Protein AF-0000000084361410 (afdb_homodimer)

Foldseek 3Di:
DDPVVVVVVVCVVPQDDPVCCVLVVVVCVVPVVVDDPVLNVLVVVVVVDGPVVLVCQLCVVDPDPPVNPDPSSVVSNVSNVVVVVD/DDPVVVVVVVCVVPQDDPVCCVLVVVCCVVPVVVDDPVLNVLVVVVVVDGPVVLVCQLCVVDPDPPVNPDPSSVVSNVSNVVVVVD

Radius of gyration: 16.96 Å; Cα contacts (8 Å, |Δi|>4): 177; chains: 2; bounding box: 29×49×39 Å

pLDDT: mean 94.81, std 5.41, range [73.06, 98.5]

Solvent-accessible surface area (backbone atoms only — not comparable to full-atom values): 9472 Å² total; per-residue (Å²): 132,55,73,67,57,50,52,50,43,50,48,29,54,57,42,41,35,65,64,45,20,54,51,42,23,53,46,35,74,74,40,53,87,74,47,50,73,69,51,49,53,49,50,58,60,56,62,45,39,18,44,49,59,52,47,29,41,42,69,65,73,40,86,64,55,73,93,57,69,44,72,68,47,54,50,50,24,53,54,46,55,52,56,68,74,97,134,55,72,67,58,52,52,51,44,48,47,28,55,58,42,42,36,65,63,45,20,54,50,43,24,53,46,35,73,74,40,54,89,77,46,51,73,68,53,50,53,50,49,59,60,57,61,46,38,17,44,50,60,51,46,28,39,42,68,65,75,41,86,63,55,74,93,57,68,45,71,66,46,53,51,49,25,54,52,45,56,50,56,69,73,96

Nearest PDB structures (foldseek):
  8dyd-assembly1_B  TM=7.871E-01  e=3.498E-03  Homo sapiens
  6c12-assembly1_D  TM=7.113E-01  e=5.726E-02  Escherichia coli K-12
  8dyd-assembly1_B  TM=7.872E-01  e=4.497E-03  Homo sapiens
  6c12-assembly1_D  TM=7.111E-01  e=4.363E-02  Escherichia coli K-12

Sequence (172 aa):
MDAKRKRLLFHCTHMGMKENDVIFGDFAQAHLMDLSDQQVEALEVLLKNNDLDLFKWVMGKAPVPPEWDTDLMKRLQTFALEAKDAMDAKRKRLLFHCTHMGMKENDVIFGDFAQAHLMDLSDQQVEALEVLLKNNDLDLFKWVMGKAPVPPEWDTDLMKRLQTFALEAKDA

Organism: NCBI:txid28181

Secondary structure (DSSP, 8-state):
--HHHHHHHHHHHS---HHHHHHHHHHHHHHGGGS-HHHHHHHHHHTTB-HHHHHHHHHTSSPPPGGG-SHHHHHHHHHHHHHHH-/--HHHHHHHHHHHS---HHHHHHHHHHHHHHGGGS-HHHHHHHHHHTTB-HHHHHHHHHTSSPPPGGG-SHHHHHHHHHHHHHHH-

InterPro domains:
  IPR005631 Flavinator of succinate dehydrogenase [PF03937] (6-79)
  IPR036714 Flavinator of succinate dehydrogenase superfamily [G3DSA:1.10.150.250] (1-86)
  IPR036714 Flavinator of succinate dehydrogenase superfamily [SSF109910] (1-78)

Structure (mmCIF, N/CA/C/O backbone):
data_AF-0000000084361410-model_v1
#
loop_
_entity.id
_entity.type
_entity.pdbx_description
1 polymer 'FAD assembly factor SdhE'
#
loop_
_atom_site.group_PDB
_atom_site.id
_atom_site.type_symbol
_atom_site.label_atom_id
_atom_site.label_alt_id
_atom_site.label_comp_id
_atom_site.label_asym_id
_a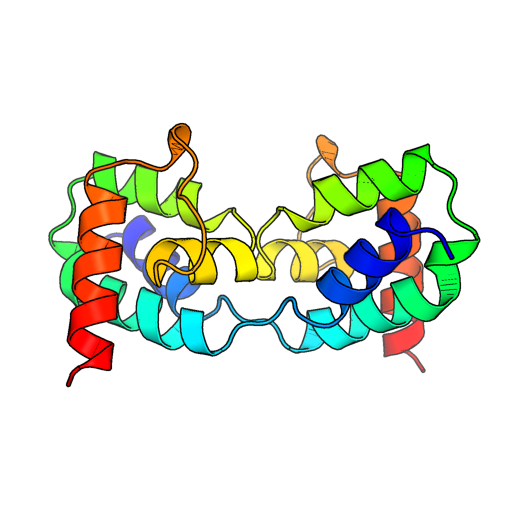tom_site.label_entity_id
_atom_site.lab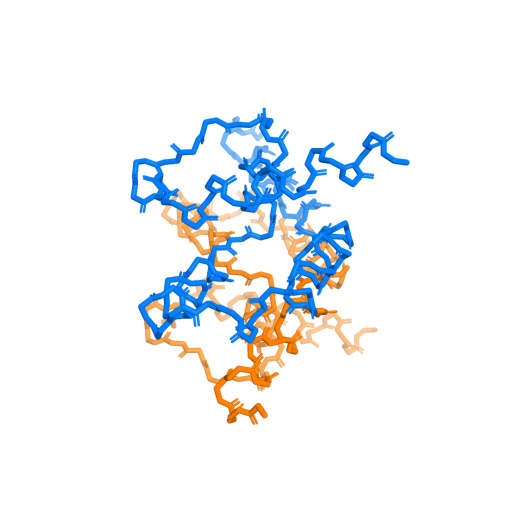el_seq_id
_atom_site.pdbx_PDB_ins_code
_atom_site.Cartn_x
_atom_site.Cartn_y
_atom_site.Cartn_z
_atom_site.occupancy
_atom_site.B_iso_or_equiv
_atom_site.auth_seq_id
_atom_site.auth_comp_id
_atom_site.auth_asym_id
_atom_site.auth_atom_id
_atom_site.pdbx_PDB_model_num
ATOM 1 N N . MET A 1 1 ? 5.164 -25.891 3.58 1 88.19 1 MET A N 1
ATOM 2 C CA . MET A 1 1 ? 5.469 -24.5 3.26 1 88.19 1 MET A CA 1
ATOM 3 C C . MET A 1 1 ? 6.383 -23.891 4.316 1 88.19 1 MET A C 1
ATOM 5 O O . MET A 1 1 ? 6.148 -24.047 5.516 1 88.19 1 MET A O 1
ATOM 9 N N . ASP A 1 2 ? 7.434 -23.25 3.955 1 94.38 2 ASP A N 1
ATOM 10 C CA . ASP A 1 2 ? 8.375 -22.656 4.902 1 94.38 2 ASP A CA 1
ATOM 11 C C . ASP A 1 2 ? 7.844 -21.359 5.477 1 94.38 2 ASP A C 1
ATOM 13 O O . ASP A 1 2 ? 6.809 -20.859 5.035 1 94.38 2 ASP A O 1
ATOM 17 N N . ALA A 1 3 ? 8.477 -20.844 6.512 1 96.19 3 ALA A N 1
ATOM 18 C CA . ALA A 1 3 ? 8.008 -19.688 7.27 1 96.19 3 ALA A CA 1
ATOM 19 C C . ALA A 1 3 ? 7.918 -18.453 6.379 1 96.19 3 ALA A C 1
ATOM 21 O O . ALA A 1 3 ? 7.012 -17.625 6.539 1 96.19 3 ALA A O 1
ATOM 22 N N . LYS A 1 4 ? 8.867 -18.359 5.516 1 96.19 4 LYS A N 1
ATOM 23 C CA . LYS A 1 4 ? 8.883 -17.203 4.617 1 96.19 4 LYS A CA 1
ATOM 24 C C . LYS A 1 4 ? 7.648 -17.188 3.723 1 96.19 4 LYS A C 1
ATOM 26 O O . LYS A 1 4 ? 6.996 -16.156 3.576 1 96.19 4 LYS A O 1
ATOM 31 N N . ARG A 1 5 ? 7.348 -18.281 3.119 1 97.75 5 ARG A N 1
ATOM 32 C CA . ARG A 1 5 ? 6.18 -18.406 2.252 1 97.75 5 ARG A CA 1
ATOM 33 C C . ARG A 1 5 ? 4.891 -18.219 3.047 1 97.75 5 ARG A C 1
ATOM 35 O O . ARG A 1 5 ? 3.924 -17.641 2.549 1 97.75 5 ARG A O 1
ATOM 42 N N . LYS A 1 6 ? 4.824 -18.641 4.207 1 97.12 6 LYS A N 1
ATOM 43 C CA . LYS A 1 6 ? 3.648 -18.438 5.051 1 97.12 6 LYS A CA 1
ATOM 44 C C . LYS A 1 6 ? 3.426 -16.953 5.332 1 97.12 6 LYS A C 1
ATOM 46 O O . LYS A 1 6 ? 2.291 -16.469 5.281 1 97.12 6 LYS A O 1
ATOM 51 N N . ARG A 1 7 ? 4.477 -16.25 5.633 1 96.06 7 ARG A N 1
ATOM 52 C CA . ARG A 1 7 ? 4.398 -14.82 5.887 1 96.06 7 ARG A CA 1
ATOM 53 C C . ARG A 1 7 ? 3.932 -14.062 4.645 1 96.06 7 ARG A C 1
ATOM 55 O O . ARG A 1 7 ? 3.145 -13.117 4.746 1 96.06 7 ARG A O 1
ATOM 62 N N . LEU A 1 8 ? 4.48 -14.523 3.531 1 97.44 8 LEU A N 1
ATOM 63 C CA . LEU A 1 8 ? 4.121 -13.883 2.271 1 97.44 8 LEU A CA 1
ATOM 64 C C . LEU A 1 8 ? 2.65 -14.117 1.941 1 97.44 8 LEU A C 1
ATOM 66 O O . LEU A 1 8 ? 1.962 -13.203 1.483 1 97.44 8 LEU A O 1
ATOM 70 N N . LEU A 1 9 ? 2.174 -15.336 2.188 1 97.5 9 LEU A N 1
ATOM 71 C CA . LEU A 1 9 ? 0.756 -15.625 1.992 1 97.5 9 LEU A CA 1
ATOM 72 C C . LEU A 1 9 ? -0.105 -14.742 2.891 1 97.5 9 LEU A C 1
ATOM 74 O O . LEU A 1 9 ? -1.117 -14.195 2.447 1 97.5 9 LEU A O 1
ATOM 78 N N . PHE A 1 10 ? 0.312 -14.562 4.074 1 96.19 10 PHE A N 1
ATOM 79 C CA . PHE A 1 10 ? -0.395 -13.695 5.004 1 96.19 10 PHE A CA 1
ATOM 80 C C . PHE A 1 10 ? -0.435 -12.258 4.488 1 96.19 10 PHE A C 1
ATOM 82 O O . PHE A 1 10 ? -1.487 -11.617 4.5 1 96.19 10 PHE A O 1
ATOM 89 N N . HIS A 1 11 ? 0.672 -11.82 4.059 1 95.44 11 HIS A N 1
ATOM 90 C CA . HIS A 1 11 ? 0.724 -10.469 3.516 1 95.44 11 HIS A CA 1
ATOM 91 C C . HIS A 1 11 ? -0.214 -10.312 2.322 1 95.44 11 HIS A C 1
ATOM 93 O O . HIS A 1 11 ? -0.991 -9.359 2.256 1 95.44 11 HIS A O 1
ATOM 99 N N . CYS A 1 12 ? -0.277 -11.211 1.427 1 96.19 12 CYS A N 1
ATOM 100 C CA . CYS A 1 12 ? -1.062 -11.148 0.2 1 96.19 12 CYS A CA 1
ATOM 101 C C . CYS A 1 12 ? -2.555 -11.164 0.507 1 96.19 12 CYS A C 1
ATOM 103 O O . CYS A 1 12 ? -3.361 -10.672 -0.286 1 96.19 12 CYS A O 1
ATOM 105 N N . THR A 1 13 ? -2.951 -11.719 1.699 1 94.25 13 THR A N 1
ATOM 106 C CA . THR A 1 13 ? -4.367 -11.828 2.033 1 94.25 13 THR A CA 1
ATOM 107 C C . THR A 1 13 ? -4.797 -10.703 2.965 1 94.25 13 THR A C 1
ATOM 109 O O . THR A 1 13 ? -5.973 -10.602 3.32 1 94.25 13 THR A O 1
ATOM 112 N N . HIS A 1 14 ? -3.875 -9.766 3.309 1 91.25 14 HIS A N 1
ATOM 113 C CA . HIS A 1 14 ? -4.16 -8.688 4.254 1 91.25 14 HIS A CA 1
ATOM 114 C C . HIS A 1 14 ? -3.57 -7.367 3.779 1 91.25 14 HIS A C 1
ATOM 116 O O . HIS A 1 14 ? -2.945 -6.645 4.559 1 91.25 14 HIS A O 1
ATOM 122 N N . MET A 1 15 ? -3.652 -6.957 2.529 1 87.5 15 MET A N 1
ATOM 123 C CA . MET A 1 15 ? -3.066 -5.762 1.925 1 87.5 15 MET A CA 1
ATOM 124 C C . MET A 1 15 ? -3.969 -4.551 2.125 1 87.5 15 MET A C 1
ATOM 126 O O . MET A 1 15 ? -3.49 -3.418 2.186 1 87.5 15 MET A O 1
ATOM 130 N N . GLY A 1 16 ? -5.219 -4.672 1.978 1 76.19 16 GLY 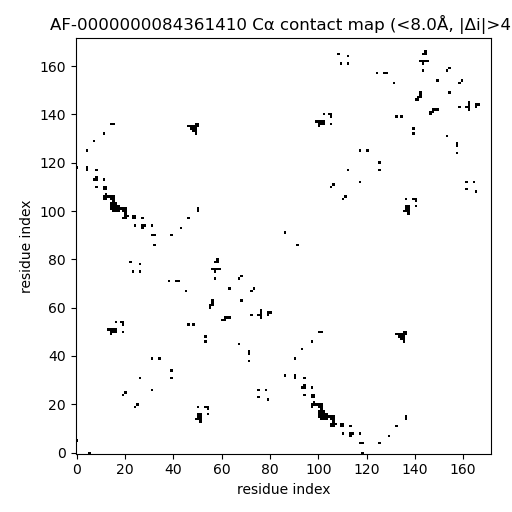A N 1
ATOM 131 C CA . GLY A 1 16 ? -6.148 -3.553 1.979 1 76.19 16 GLY A CA 1
ATOM 132 C C . GLY A 1 16 ? -6.465 -3.041 3.373 1 76.19 16 GLY A C 1
ATOM 133 O O . GLY A 1 16 ? -6.848 -3.816 4.254 1 76.19 16 GLY A O 1
ATOM 134 N N . MET A 1 17 ? -6.062 -1.754 3.598 1 76.75 17 MET A N 1
ATOM 135 C CA . MET A 1 17 ? -6.465 -1.191 4.883 1 76.75 17 MET A CA 1
ATOM 136 C C . MET A 1 17 ? -7.395 0 4.688 1 76.75 17 MET A C 1
ATOM 138 O O . MET A 1 17 ? -6.941 1.111 4.414 1 76.75 17 MET A O 1
ATOM 142 N N . LYS A 1 18 ? -8.766 -0.262 4.863 1 81.06 18 LYS A N 1
ATOM 143 C CA . LYS A 1 18 ? -9.766 0.796 4.758 1 81.06 18 LYS A CA 1
ATOM 144 C C . LYS A 1 18 ? -9.516 1.89 5.793 1 81.06 18 LYS A C 1
ATOM 146 O O . LYS A 1 18 ? -9.766 3.068 5.531 1 81.06 18 LYS A O 1
ATOM 151 N N . GLU A 1 19 ? -8.883 1.537 6.859 1 89.69 19 GLU A N 1
ATOM 152 C CA . GLU A 1 19 ? -8.602 2.484 7.934 1 89.69 19 GLU A CA 1
ATOM 153 C C . GLU A 1 19 ? -7.648 3.58 7.465 1 89.69 19 GLU A C 1
ATOM 155 O O . GLU A 1 19 ? -7.734 4.723 7.926 1 89.69 19 GLU A O 1
ATOM 160 N N . ASN A 1 20 ? -6.797 3.281 6.523 1 93.31 20 ASN A N 1
ATOM 161 C CA . ASN A 1 20 ? -5.84 4.262 6.016 1 93.31 20 ASN A CA 1
ATOM 162 C C . ASN A 1 20 ? -6.539 5.398 5.281 1 93.31 20 ASN A C 1
ATOM 164 O O . ASN A 1 20 ? -6.125 6.555 5.379 1 93.31 20 ASN A O 1
ATOM 168 N N . ASP A 1 21 ? -7.59 5.031 4.531 1 93.62 21 ASP A N 1
ATOM 169 C CA . ASP A 1 21 ? -8.352 6.074 3.844 1 93.62 21 ASP A CA 1
ATOM 170 C C . ASP A 1 21 ? -8.891 7.102 4.836 1 93.62 21 ASP A C 1
ATOM 172 O O . ASP A 1 21 ? -8.883 8.305 4.559 1 93.62 21 ASP A O 1
ATOM 176 N N . VAL A 1 22 ? -9.336 6.598 5.941 1 94.25 22 VAL A N 1
ATOM 177 C CA . VAL A 1 22 ? -9.891 7.492 6.957 1 94.25 22 VAL A CA 1
ATOM 178 C C . VAL A 1 22 ? -8.773 8.32 7.582 1 94.25 22 VAL A C 1
ATOM 180 O O . VAL A 1 22 ? -8.844 9.547 7.617 1 94.25 22 VAL A O 1
ATOM 183 N N . ILE A 1 23 ? -7.668 7.727 8.039 1 95.44 23 ILE A N 1
ATOM 184 C CA . ILE A 1 23 ? -6.586 8.383 8.766 1 95.44 23 ILE A CA 1
ATOM 185 C C . ILE A 1 23 ? -5.891 9.391 7.852 1 95.44 23 ILE A C 1
ATOM 187 O O . ILE A 1 23 ? -5.816 10.578 8.164 1 95.44 23 ILE A O 1
ATOM 191 N N . PHE A 1 24 ? -5.445 8.984 6.738 1 97.12 24 PHE A N 1
ATOM 192 C CA . PHE A 1 24 ? -4.68 9.852 5.848 1 97.12 24 PHE A CA 1
ATOM 193 C C . PHE A 1 24 ? -5.59 10.852 5.148 1 97.12 24 PHE A C 1
ATOM 195 O O . PHE A 1 24 ? -5.188 11.984 4.879 1 97.12 24 PHE A O 1
ATOM 202 N N . GLY A 1 25 ? -6.766 10.391 4.816 1 97 25 GLY A N 1
ATOM 203 C CA . GLY A 1 25 ? -7.73 11.312 4.238 1 97 25 GLY A CA 1
ATOM 204 C C . GLY A 1 25 ? -8.07 12.469 5.156 1 97 25 GLY A C 1
ATOM 205 O O . GLY A 1 25 ? -8.008 13.633 4.746 1 97 25 GLY A O 1
ATOM 206 N N . ASP A 1 26 ? -8.422 12.109 6.398 1 97.19 26 ASP A N 1
ATOM 207 C CA . ASP A 1 26 ? -8.742 13.156 7.367 1 97.19 26 ASP A CA 1
ATOM 208 C C . ASP A 1 26 ? -7.535 14.062 7.609 1 97.19 26 ASP A C 1
ATOM 210 O O . ASP A 1 26 ? -7.68 15.281 7.711 1 97.19 26 ASP A O 1
ATOM 214 N N . PHE A 1 27 ? -6.387 13.484 7.711 1 98.44 27 PHE A N 1
ATOM 215 C CA . PHE A 1 27 ? -5.172 14.273 7.883 1 98.44 27 PHE A CA 1
ATOM 216 C C . PHE A 1 27 ? -4.988 15.242 6.723 1 98.44 27 PHE A C 1
ATOM 218 O O . PHE A 1 27 ? -4.727 16.438 6.934 1 98.44 27 PHE A O 1
ATOM 225 N N . ALA A 1 28 ? -5.09 14.766 5.551 1 98.12 28 ALA A N 1
ATOM 226 C CA . ALA A 1 28 ? -4.895 15.602 4.367 1 98.12 28 ALA A CA 1
ATOM 227 C C . ALA A 1 28 ? -5.926 16.719 4.309 1 98.12 28 ALA A C 1
ATOM 229 O O . ALA A 1 28 ? -5.586 17.875 4.035 1 98.12 28 ALA A O 1
ATOM 230 N N . GLN A 1 29 ? -7.105 16.391 4.605 1 97.44 29 GLN A N 1
ATOM 231 C CA . GLN A 1 29 ? -8.164 17.391 4.582 1 97.44 29 GLN A CA 1
ATOM 232 C C . GLN A 1 29 ? -7.902 18.5 5.598 1 97.44 29 GLN A C 1
ATOM 234 O O . GLN A 1 29 ? -8.141 19.672 5.316 1 97.44 29 GLN A O 1
ATOM 239 N N . ALA A 1 30 ? -7.328 18.156 6.656 1 97.06 30 ALA A N 1
ATOM 240 C CA . ALA A 1 30 ? -7.133 19.094 7.758 1 97.06 30 ALA A CA 1
ATOM 241 C C . ALA A 1 30 ? -5.848 19.891 7.574 1 97.06 30 ALA A C 1
ATOM 243 O O . ALA A 1 30 ? -5.777 21.062 7.953 1 97.06 30 ALA A O 1
ATOM 244 N N . HIS A 1 31 ? -4.824 19.234 6.949 1 97.12 31 HIS A N 1
ATOM 245 C CA . HIS A 1 31 ? -3.502 19.812 7.172 1 97.12 31 HIS A CA 1
ATOM 246 C C . HIS A 1 31 ? -2.771 20.047 5.852 1 97.12 31 HIS A C 1
ATOM 248 O O . HIS A 1 31 ? -1.757 20.734 5.812 1 97.12 31 HIS A O 1
ATOM 254 N N . LEU A 1 32 ? -3.258 19.5 4.773 1 97.38 32 LEU A N 1
ATOM 255 C CA . LEU A 1 32 ? -2.504 19.531 3.525 1 97.38 32 LEU A CA 1
ATOM 256 C C . LEU A 1 32 ? -2.184 20.969 3.123 1 97.38 32 LEU A C 1
ATOM 258 O O . LEU A 1 32 ? -1.084 21.25 2.641 1 97.38 32 LEU A O 1
ATOM 262 N N . MET A 1 33 ? -3.021 21.906 3.371 1 96.12 33 MET A N 1
ATOM 263 C CA . MET A 1 33 ? -2.846 23.312 2.971 1 96.12 33 MET A CA 1
ATOM 264 C C . MET A 1 33 ? -1.799 24 3.84 1 96.12 33 MET A C 1
ATOM 266 O O . MET A 1 33 ? -1.185 24.969 3.42 1 96.12 33 MET A O 1
ATOM 270 N N . ASP A 1 34 ? -1.547 23.484 4.961 1 95.88 34 ASP A N 1
ATOM 271 C CA . ASP A 1 34 ? -0.617 24.094 5.902 1 95.88 34 ASP A CA 1
ATOM 272 C C . ASP A 1 34 ? 0.774 23.484 5.785 1 95.88 34 ASP A C 1
ATOM 274 O O . ASP A 1 34 ? 1.728 23.953 6.398 1 95.88 34 ASP A O 1
ATOM 278 N N . LEU A 1 35 ? 0.904 22.453 5.031 1 96.81 35 LEU A N 1
ATOM 279 C CA . LEU A 1 35 ? 2.205 21.812 4.871 1 96.81 35 LEU A CA 1
ATOM 280 C C . LEU A 1 35 ? 3.107 22.641 3.957 1 96.81 35 LEU A C 1
ATOM 282 O O . LEU A 1 35 ? 2.641 23.219 2.977 1 96.81 35 LEU A O 1
ATOM 286 N N . SER A 1 36 ? 4.375 22.656 4.293 1 96.81 36 SER A N 1
ATOM 287 C CA . SER A 1 36 ? 5.355 23.234 3.383 1 96.81 36 SER A CA 1
ATOM 288 C C . SER A 1 36 ? 5.508 22.391 2.119 1 96.81 36 SER A C 1
ATOM 290 O O . SER A 1 36 ? 5.066 21.25 2.076 1 96.81 36 SER A O 1
ATOM 292 N N . ASP A 1 37 ? 6.145 22.938 1.10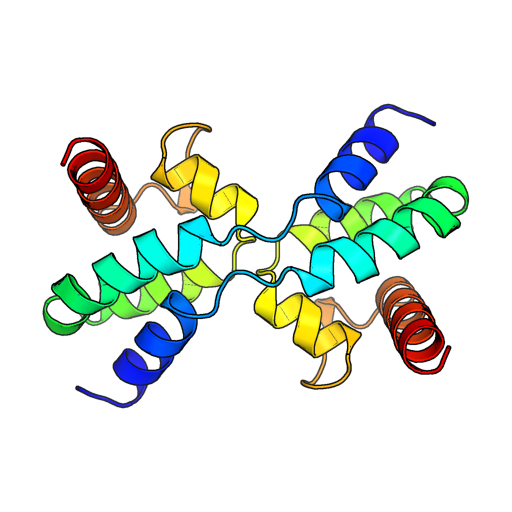4 1 96.62 37 ASP A N 1
ATOM 293 C CA . ASP A 1 37 ? 6.395 22.203 -0.129 1 96.62 37 ASP A CA 1
ATOM 294 C C . ASP A 1 37 ? 7.238 20.953 0.138 1 96.62 37 ASP A C 1
ATOM 296 O O . ASP A 1 37 ? 7.02 19.906 -0.475 1 96.62 37 ASP A O 1
ATOM 300 N N . GLN A 1 38 ? 8.156 21.141 1.07 1 96.88 38 GLN A N 1
ATOM 301 C CA . GLN A 1 38 ? 9.016 20.016 1.429 1 96.88 38 GLN A CA 1
ATOM 302 C C . GLN A 1 38 ? 8.211 18.891 2.074 1 96.88 38 GLN A C 1
ATOM 304 O O . GLN A 1 38 ? 8.445 17.703 1.784 1 96.88 38 GLN A O 1
ATOM 309 N N . GLN A 1 39 ? 7.238 19.25 2.887 1 97.12 39 GLN A N 1
ATOM 310 C CA . GLN A 1 39 ? 6.414 18.266 3.564 1 97.12 39 GLN A CA 1
ATOM 311 C C . GLN A 1 39 ? 5.438 17.609 2.592 1 97.12 39 GLN A C 1
ATOM 313 O O . GLN A 1 39 ? 5.125 16.422 2.723 1 97.12 39 GLN A O 1
ATOM 318 N N . VAL A 1 40 ? 4.996 18.375 1.645 1 97.94 40 VAL A N 1
ATOM 319 C CA . VAL A 1 40 ? 4.125 17.812 0.61 1 97.94 40 VAL A CA 1
ATOM 320 C C . VAL A 1 40 ? 4.891 16.781 -0.21 1 97.94 40 VAL A C 1
ATOM 322 O O . VAL A 1 40 ? 4.379 15.688 -0.476 1 97.94 40 VAL A O 1
ATOM 325 N N . GLU A 1 41 ? 6.105 17.062 -0.565 1 97.62 41 GLU A N 1
ATOM 326 C CA . GLU A 1 41 ? 6.938 16.125 -1.297 1 97.62 41 GLU A CA 1
ATOM 327 C C . GLU A 1 41 ? 7.223 14.875 -0.458 1 97.62 41 GLU A C 1
ATOM 329 O O . GLU A 1 41 ? 7.203 13.758 -0.972 1 97.62 41 GLU A O 1
ATOM 334 N N . ALA A 1 42 ? 7.457 15.062 0.847 1 97.81 42 ALA A N 1
ATOM 335 C CA . ALA A 1 42 ? 7.719 13.945 1.751 1 97.81 42 ALA A CA 1
ATOM 336 C C . ALA A 1 42 ? 6.504 13.031 1.86 1 97.81 42 ALA A C 1
ATOM 338 O O . ALA A 1 42 ? 6.645 11.805 1.903 1 97.81 42 ALA A O 1
ATOM 339 N N . LEU A 1 43 ? 5.32 13.625 1.9 1 98.38 43 LEU A N 1
ATOM 340 C CA . LEU A 1 43 ? 4.09 12.844 1.981 1 98.38 43 LEU A CA 1
ATOM 341 C C . LEU A 1 43 ? 3.879 12.031 0.707 1 98.38 43 LEU A C 1
ATOM 343 O O . LEU A 1 43 ? 3.488 10.867 0.766 1 98.38 43 LEU A O 1
ATOM 347 N N . GLU A 1 44 ? 4.156 12.648 -0.423 1 97.62 44 GLU A N 1
ATOM 348 C CA . GLU A 1 44 ? 4.039 11.953 -1.701 1 97.62 44 GLU A CA 1
ATOM 349 C C . GLU A 1 44 ? 4.922 10.703 -1.735 1 97.62 44 GLU A C 1
ATOM 351 O O . GLU A 1 44 ? 4.48 9.641 -2.166 1 97.62 44 GLU A O 1
ATOM 356 N N . VAL A 1 45 ? 6.145 10.805 -1.29 1 97.75 45 VAL A N 1
ATOM 357 C CA . VAL A 1 45 ? 7.094 9.695 -1.313 1 97.75 45 VAL A CA 1
ATOM 358 C C . VAL A 1 45 ? 6.699 8.656 -0.266 1 97.75 45 VAL A C 1
ATOM 360 O O . VAL A 1 45 ? 6.785 7.449 -0.514 1 97.75 45 VAL A O 1
ATOM 363 N N . LEU A 1 46 ? 6.227 9.07 0.858 1 98.25 46 LEU A N 1
ATOM 364 C CA . LEU A 1 46 ? 5.785 8.188 1.931 1 98.25 46 LEU A CA 1
ATOM 365 C C . LEU A 1 46 ? 4.652 7.281 1.46 1 98.25 46 LEU A C 1
ATOM 367 O O . LEU A 1 46 ? 4.637 6.086 1.771 1 98.25 46 LEU A O 1
ATOM 371 N N . LEU A 1 47 ? 3.732 7.84 0.667 1 97.06 47 LEU A N 1
ATOM 372 C CA . LEU A 1 47 ? 2.518 7.141 0.267 1 97.06 47 LEU A CA 1
ATOM 373 C C . LEU A 1 47 ? 2.82 6.082 -0.786 1 97.06 47 LEU A C 1
ATOM 375 O O . LEU A 1 47 ? 1.939 5.309 -1.166 1 97.06 47 LEU A O 1
ATOM 379 N N . LYS A 1 48 ? 4.113 5.938 -1.167 1 96.5 48 LYS A N 1
ATOM 380 C CA . LYS A 1 48 ? 4.516 4.887 -2.098 1 96.5 48 LYS A CA 1
ATOM 381 C C . LYS A 1 48 ? 4.754 3.566 -1.369 1 96.5 48 LYS A C 1
ATOM 383 O O . LYS A 1 48 ? 4.867 2.514 -2.002 1 96.5 48 LYS A O 1
ATOM 388 N N . ASN A 1 49 ? 4.789 3.623 -0.046 1 96.94 49 ASN A N 1
ATOM 389 C CA . ASN A 1 49 ? 4.898 2.402 0.746 1 96.94 49 ASN A CA 1
ATOM 390 C C . ASN A 1 49 ? 3.566 1.66 0.816 1 96.94 49 ASN A C 1
ATOM 392 O O . ASN A 1 49 ? 2.512 2.244 0.565 1 96.94 49 ASN A O 1
ATOM 396 N N . ASN A 1 50 ? 3.637 0.374 1.145 1 95.69 50 ASN A N 1
ATOM 397 C CA . ASN A 1 50 ? 2.402 -0.403 1.208 1 95.69 50 ASN A CA 1
ATOM 398 C C . ASN A 1 50 ? 1.514 0.052 2.361 1 95.69 50 ASN A C 1
ATOM 400 O O . ASN A 1 50 ? 2.012 0.487 3.4 1 95.69 50 ASN A O 1
ATOM 404 N N . ASP A 1 51 ? 0.286 -0.118 2.184 1 95.06 51 ASP A N 1
ATOM 405 C CA . ASP A 1 51 ? -0.737 0.394 3.09 1 95.06 51 ASP A CA 1
ATOM 406 C C . ASP A 1 51 ? -0.622 -0.253 4.469 1 95.06 51 ASP A C 1
ATOM 408 O O . ASP A 1 51 ? -0.822 0.409 5.488 1 95.06 51 ASP A O 1
ATOM 412 N N . LEU A 1 52 ? -0.331 -1.487 4.52 1 93.5 52 LEU A N 1
ATOM 413 C CA . LEU A 1 52 ? -0.211 -2.205 5.785 1 93.5 52 LEU A CA 1
ATOM 414 C C . LEU A 1 52 ? 0.914 -1.623 6.633 1 93.5 52 LEU A C 1
ATOM 416 O O . LEU A 1 52 ? 0.722 -1.345 7.82 1 93.5 52 LEU A O 1
ATOM 420 N N . ASP A 1 53 ? 2.08 -1.442 6.062 1 95.56 53 ASP A N 1
ATOM 421 C CA . ASP A 1 53 ? 3.195 -0.841 6.789 1 95.56 53 ASP A CA 1
ATOM 422 C C . ASP A 1 53 ? 2.854 0.575 7.246 1 95.56 53 ASP A C 1
ATOM 424 O O . ASP A 1 53 ? 3.111 0.94 8.398 1 95.56 53 ASP A O 1
ATOM 428 N N . LEU A 1 54 ? 2.314 1.351 6.391 1 96.88 54 LEU A N 1
ATOM 429 C CA . LEU A 1 54 ? 1.927 2.711 6.75 1 96.88 54 LEU A CA 1
ATOM 430 C C . LEU A 1 54 ? 1.012 2.711 7.969 1 96.88 54 LEU A C 1
ATOM 432 O O . LEU A 1 54 ? 1.211 3.496 8.898 1 96.88 54 LEU A O 1
ATOM 436 N N . PHE A 1 55 ? 0.055 1.839 7.961 1 96.25 55 PHE A N 1
ATOM 437 C CA . PHE A 1 55 ? -0.882 1.747 9.07 1 96.25 55 PHE A CA 1
ATOM 438 C C . PHE A 1 55 ? -0.152 1.415 10.367 1 96.25 55 PHE A C 1
ATOM 440 O O . PHE A 1 55 ? -0.344 2.084 11.383 1 96.25 55 PHE A O 1
ATOM 447 N N . LYS A 1 56 ? 0.682 0.41 10.312 1 96.12 56 LYS A N 1
ATOM 448 C CA . LYS A 1 56 ? 1.414 -0.018 11.508 1 96.12 56 LYS A CA 1
ATOM 449 C C . LYS A 1 56 ? 2.299 1.104 12.039 1 96.12 56 LYS A C 1
ATOM 451 O O . LYS A 1 56 ? 2.381 1.315 13.25 1 96.12 56 LYS A O 1
ATOM 456 N N . TRP A 1 57 ? 2.969 1.834 11.109 1 97.81 57 TRP A N 1
ATOM 457 C CA . TRP A 1 57 ? 3.859 2.914 11.523 1 97.81 57 TRP A CA 1
ATOM 458 C C . TRP A 1 57 ? 3.076 4.051 12.172 1 97.81 57 TRP A C 1
ATOM 460 O O . TRP A 1 57 ? 3.428 4.512 13.258 1 97.81 57 TRP A O 1
ATOM 470 N N . VAL A 1 58 ? 1.997 4.43 11.57 1 97.44 58 VAL A N 1
ATOM 471 C CA . VAL A 1 58 ? 1.222 5.578 12.023 1 97.44 58 VAL A CA 1
ATOM 472 C C . VAL A 1 58 ? 0.497 5.23 13.328 1 97.44 58 VAL A C 1
ATOM 474 O O . VAL A 1 58 ? 0.37 6.074 14.219 1 97.44 58 VAL A O 1
ATOM 477 N N . MET A 1 59 ? 0.117 4.004 13.469 1 95.94 59 MET A N 1
ATOM 478 C CA . MET A 1 59 ? -0.619 3.58 14.656 1 95.94 59 MET A CA 1
ATOM 479 C C . MET A 1 59 ? 0.336 3.137 15.758 1 95.94 59 MET A C 1
ATOM 481 O O . MET A 1 59 ? -0.099 2.762 16.844 1 95.94 59 MET A O 1
ATOM 485 N N . GLY A 1 60 ? 1.575 3.072 15.523 1 95.62 60 GLY A N 1
ATOM 486 C CA . GLY A 1 60 ? 2.559 2.67 16.516 1 95.62 60 GLY A CA 1
ATOM 487 C C . GLY A 1 60 ? 2.584 1.173 16.766 1 95.62 60 GLY A C 1
ATOM 488 O O . GLY A 1 60 ? 2.951 0.721 17.844 1 95.62 60 GLY A O 1
ATOM 489 N N . LYS A 1 61 ? 2.191 0.446 15.812 1 95.56 61 LYS A N 1
ATOM 490 C CA . LYS A 1 61 ? 2.129 -1.006 15.953 1 95.56 61 LYS A CA 1
ATOM 491 C C . LYS A 1 61 ? 3.41 -1.663 15.445 1 95.56 61 LYS A C 1
ATOM 493 O O . LYS A 1 61 ? 3.6 -2.871 15.602 1 95.56 61 LYS A O 1
ATOM 498 N N . ALA A 1 62 ? 4.328 -0.957 14.828 1 97.12 62 ALA A N 1
ATOM 499 C CA . ALA A 1 62 ? 5.668 -1.353 14.406 1 97.12 62 ALA A CA 1
ATOM 500 C C . ALA A 1 62 ? 6.625 -0.162 14.422 1 97.12 62 ALA A C 1
ATOM 502 O O . ALA A 1 62 ? 6.199 0.983 14.25 1 97.12 62 ALA A O 1
ATOM 503 N N . PRO A 1 63 ? 7.965 -0.471 14.633 1 98 63 PRO A N 1
ATOM 504 C CA . PRO A 1 63 ? 8.906 0.65 14.57 1 98 63 PRO A CA 1
ATOM 505 C C . PRO A 1 63 ? 8.938 1.316 13.195 1 98 63 PRO A C 1
ATOM 507 O O . PRO A 1 63 ? 8.828 0.635 12.172 1 98 63 PRO A O 1
ATOM 510 N N . VAL A 1 64 ? 9.062 2.6 13.219 1 98.31 64 VAL A N 1
ATOM 511 C CA . VAL A 1 64 ? 9.219 3.352 11.977 1 98.31 64 VAL A CA 1
ATOM 512 C C . VAL A 1 64 ? 10.648 3.229 11.469 1 98.31 64 VAL A C 1
ATOM 514 O O . VAL A 1 64 ? 11.602 3.496 12.211 1 98.31 64 VAL A O 1
ATOM 517 N N . PRO A 1 65 ? 10.82 2.85 10.234 1 98.25 65 PRO A N 1
ATOM 518 C CA . PRO A 1 65 ? 12.188 2.865 9.703 1 98.25 65 PRO A CA 1
ATOM 519 C C . PRO A 1 65 ? 12.828 4.246 9.781 1 98.25 65 PRO A C 1
ATOM 521 O O . PRO A 1 65 ? 12.148 5.262 9.641 1 98.25 65 PRO A O 1
ATOM 524 N N . PRO A 1 66 ? 14.102 4.289 9.914 1 98.12 66 PRO A N 1
ATOM 525 C CA . PRO A 1 66 ? 14.805 5.562 10.094 1 98.12 66 PRO A CA 1
ATOM 526 C C . PRO A 1 66 ? 14.516 6.555 8.969 1 98.12 66 PRO A C 1
ATOM 528 O O . PRO A 1 66 ? 14.398 7.758 9.219 1 98.12 66 PRO A O 1
ATOM 531 N N . GLU A 1 67 ? 14.398 6.047 7.773 1 97.19 67 GLU A N 1
ATOM 532 C CA . GLU A 1 67 ? 14.188 6.918 6.621 1 97.19 67 GLU A CA 1
ATOM 533 C C . GLU A 1 67 ? 12.836 7.633 6.711 1 97.19 67 GLU A C 1
ATOM 535 O O . GLU A 1 67 ? 12.633 8.656 6.059 1 97.19 67 GLU A O 1
ATOM 540 N N . TRP A 1 68 ? 11.93 7.148 7.527 1 98 68 TRP A N 1
ATOM 541 C CA . TRP A 1 68 ? 10.594 7.727 7.633 1 98 68 TRP A CA 1
ATOM 542 C C . TRP A 1 68 ? 10.398 8.398 8.984 1 98 68 TRP A C 1
ATOM 544 O O . TRP A 1 68 ? 9.312 8.906 9.281 1 98 68 TRP A O 1
ATOM 554 N N . ASP A 1 69 ? 11.438 8.344 9.828 1 97.19 69 ASP A N 1
ATOM 555 C CA . ASP A 1 69 ? 11.375 9.008 11.133 1 97.19 69 ASP A CA 1
ATOM 556 C C . ASP A 1 69 ? 11.586 10.516 10.992 1 97.19 69 ASP A C 1
ATOM 558 O O . ASP A 1 69 ? 12.688 11.016 11.25 1 97.19 69 ASP A O 1
ATOM 562 N N . THR A 1 70 ? 10.562 11.188 10.555 1 97.38 70 THR A N 1
ATOM 563 C CA . THR A 1 70 ? 10.586 12.609 10.219 1 97.38 70 THR A CA 1
ATOM 564 C C . THR A 1 70 ? 9.539 13.375 11.031 1 97.38 70 THR A C 1
ATOM 566 O O . THR A 1 70 ? 8.719 12.766 11.727 1 97.38 70 THR A O 1
ATOM 569 N N . ASP A 1 71 ? 9.562 14.688 10.906 1 96.31 71 ASP A N 1
ATOM 570 C CA . ASP A 1 71 ? 8.547 15.531 11.539 1 96.31 71 ASP A CA 1
ATOM 571 C C . ASP A 1 71 ? 7.156 15.219 10.984 1 96.31 71 ASP A C 1
ATOM 573 O O . ASP A 1 71 ? 6.168 15.25 11.719 1 96.31 71 ASP A O 1
ATOM 577 N N . LEU A 1 72 ? 7.098 14.977 9.703 1 97.75 72 LEU A N 1
ATOM 578 C CA . LEU A 1 72 ? 5.82 14.633 9.086 1 97.75 72 LEU A CA 1
ATOM 579 C C . LEU A 1 72 ? 5.234 13.375 9.711 1 97.75 72 LEU A C 1
ATOM 581 O O . LEU A 1 72 ? 4.043 13.328 10.023 1 97.75 72 LEU A O 1
ATOM 585 N N . MET A 1 73 ? 6.07 12.367 9.922 1 98.38 73 MET A N 1
ATOM 586 C CA . MET A 1 73 ? 5.602 11.133 10.547 1 98.38 73 MET A CA 1
ATOM 587 C C . MET A 1 73 ? 5.066 11.406 11.953 1 98.38 73 MET A C 1
ATOM 589 O O . MET A 1 73 ? 4.016 10.891 12.336 1 98.38 73 MET A O 1
ATOM 593 N N . LYS A 1 74 ? 5.773 12.203 12.68 1 97.62 74 LYS A N 1
ATOM 594 C CA . LYS A 1 74 ? 5.328 12.547 14.031 1 97.62 74 LYS A CA 1
ATOM 595 C C . LYS A 1 74 ? 3.973 13.242 14 1 97.62 74 LYS A C 1
ATOM 597 O O . LYS A 1 74 ? 3.117 12.984 14.844 1 97.62 74 LYS A O 1
ATOM 602 N N . ARG A 1 75 ? 3.783 14.078 13.039 1 96.94 75 ARG A N 1
ATOM 603 C CA . ARG A 1 75 ? 2.51 14.773 12.891 1 96.94 75 ARG A CA 1
ATOM 604 C C . ARG A 1 75 ? 1.385 13.797 12.562 1 96.94 75 ARG A C 1
ATOM 606 O O . ARG A 1 75 ? 0.29 13.891 13.125 1 96.94 75 ARG A O 1
ATOM 613 N N . LEU A 1 76 ? 1.645 12.883 11.656 1 97.88 76 LEU A N 1
ATOM 614 C CA . LEU A 1 76 ? 0.671 11.859 11.281 1 97.88 76 LEU A CA 1
ATOM 615 C C . LEU A 1 76 ? 0.301 11 12.484 1 97.88 76 LEU A C 1
ATOM 617 O O . LEU A 1 76 ? -0.879 10.734 12.727 1 97.88 76 LEU A O 1
ATOM 621 N N . GLN A 1 77 ? 1.298 10.57 13.227 1 97.81 77 GLN A N 1
ATOM 622 C CA . GLN A 1 77 ? 1.069 9.742 14.406 1 97.81 77 GLN A CA 1
ATOM 623 C C . GLN A 1 77 ? 0.238 10.484 15.453 1 97.81 77 GLN A C 1
ATOM 625 O O . GLN A 1 77 ? -0.694 9.922 16.031 1 97.81 77 GLN A O 1
ATOM 630 N N . THR A 1 78 ? 0.608 11.727 15.727 1 97.31 78 THR A N 1
ATOM 631 C CA . THR A 1 78 ? -0.144 12.539 16.672 1 97.31 78 THR A CA 1
ATOM 632 C C . THR A 1 78 ? -1.597 12.688 16.219 1 97.31 78 THR A C 1
ATOM 634 O O . THR A 1 78 ? -2.518 12.508 17.031 1 97.31 78 THR A O 1
ATOM 637 N N . PHE A 1 79 ? -1.799 12.969 14.984 1 97.12 79 PHE A N 1
ATOM 638 C CA . PHE A 1 79 ? -3.139 13.117 14.43 1 97.12 79 PHE A CA 1
ATOM 639 C C . PHE A 1 79 ? -3.941 11.836 14.602 1 97.12 79 PHE A C 1
ATOM 641 O O . PHE A 1 79 ? -5.098 11.867 15.023 1 97.12 79 PHE A O 1
ATOM 648 N N . ALA A 1 80 ? -3.352 10.688 14.227 1 95.81 80 ALA A N 1
ATOM 649 C CA . ALA A 1 80 ? -4.023 9.391 14.266 1 95.81 80 ALA A CA 1
ATOM 650 C C . ALA A 1 80 ? -4.395 9 15.695 1 95.81 80 ALA A C 1
ATOM 652 O O . ALA A 1 80 ? -5.473 8.461 15.945 1 95.81 80 ALA A O 1
ATOM 653 N N . LEU A 1 81 ? -3.494 9.195 16.625 1 92.12 81 LEU A N 1
ATOM 654 C CA . LEU A 1 81 ? -3.707 8.812 18.016 1 92.12 81 LEU A CA 1
ATOM 655 C C . LEU A 1 81 ? -4.77 9.695 18.672 1 92.12 81 LEU A C 1
ATOM 657 O O . LEU A 1 81 ? -5.543 9.227 19.5 1 92.12 81 LEU A O 1
ATOM 661 N N . GLU A 1 82 ? -4.859 10.93 18.25 1 91.69 82 GLU A N 1
ATOM 662 C CA . GLU A 1 82 ? -5.887 11.836 18.75 1 91.69 82 GLU A CA 1
ATOM 663 C C . GLU A 1 82 ? -7.266 11.461 18.219 1 91.69 82 GLU A C 1
ATOM 665 O O . GLU A 1 82 ? -8.266 11.57 18.922 1 91.69 82 GLU A O 1
ATOM 670 N N . ALA A 1 83 ? -7.312 11.078 17 1 83.69 83 ALA A N 1
ATOM 671 C CA . ALA A 1 83 ? -8.578 10.672 16.391 1 83.69 83 ALA A CA 1
ATOM 672 C C . ALA A 1 83 ? -9.086 9.375 17.016 1 83.69 83 ALA A C 1
ATOM 674 O O . ALA A 1 83 ? -10.297 9.156 17.109 1 83.69 83 ALA A O 1
ATOM 675 N N . LYS A 1 84 ? -8.266 8.484 17.391 1 81 84 LYS A N 1
ATOM 676 C CA . LYS A 1 84 ? -8.633 7.227 18.031 1 81 84 LYS A CA 1
ATOM 677 C C . LYS A 1 84 ? -9.242 7.469 19.406 1 81 84 LYS A C 1
ATOM 679 O O . LYS A 1 84 ? -10.148 6.746 19.828 1 81 84 LYS A O 1
ATOM 684 N N . ASP A 1 85 ? -8.727 8.453 20.016 1 78.19 85 ASP A N 1
ATOM 685 C CA . ASP A 1 85 ? -9.172 8.773 21.375 1 78.19 85 ASP A CA 1
ATOM 686 C C . ASP A 1 85 ? -10.453 9.602 21.359 1 78.19 85 ASP A C 1
ATOM 688 O O . ASP A 1 85 ? -11.125 9.734 22.375 1 78.19 85 ASP A O 1
ATOM 692 N N . ALA A 1 86 ? -10.781 10.164 20.234 1 73.06 86 ALA A N 1
ATOM 693 C CA . ALA A 1 86 ? -12 10.977 20.141 1 73.06 86 ALA A CA 1
ATOM 694 C C . ALA A 1 86 ? -13.227 10.094 19.922 1 73.06 86 ALA A C 1
ATOM 696 O O . ALA A 1 86 ? -13.109 8.977 19.422 1 73.06 86 ALA A O 1
ATOM 697 N N . MET B 1 1 ? -6.07 25.5 -3.645 1 88.31 1 MET B N 1
ATOM 698 C CA . MET B 1 1 ? -5.191 24.344 -3.555 1 88.31 1 MET B CA 1
ATOM 699 C C . MET B 1 1 ? -4.582 24.016 -4.914 1 88.31 1 MET B C 1
ATOM 701 O O . MET B 1 1 ? -5.285 23.984 -5.926 1 88.31 1 MET B O 1
ATOM 705 N N . ASP B 1 2 ? -3.318 23.812 -5.012 1 94.19 2 ASP B N 1
ATOM 706 C CA . ASP B 1 2 ? -2.654 23.547 -6.285 1 94.19 2 ASP B CA 1
ATOM 707 C C . ASP B 1 2 ? -2.859 22.094 -6.711 1 94.19 2 ASP B C 1
ATOM 709 O O . ASP B 1 2 ? -3.404 21.281 -5.953 1 94.19 2 ASP B O 1
ATOM 713 N N . ALA B 1 3 ? -2.533 21.766 -7.941 1 96.06 3 ALA B N 1
ATOM 714 C CA . ALA B 1 3 ? -2.812 20.469 -8.555 1 96.06 3 ALA B CA 1
ATOM 715 C C . ALA B 1 3 ? -2.119 19.344 -7.789 1 96.06 3 ALA B C 1
ATOM 717 O O . ALA B 1 3 ? -2.664 18.25 -7.66 1 96.06 3 ALA B O 1
ATOM 718 N N . LYS B 1 4 ? -0.938 19.641 -7.352 1 96.19 4 LYS B N 1
ATOM 719 C CA . LYS B 1 4 ? -0.184 18.641 -6.609 1 96.19 4 LYS B CA 1
ATOM 720 C C . LYS B 1 4 ? -0.907 18.25 -5.324 1 96.19 4 LYS B C 1
ATOM 722 O O . LYS B 1 4 ? -1.05 17.062 -5.023 1 96.19 4 LYS B O 1
ATOM 727 N N . ARG B 1 5 ? -1.322 19.203 -4.57 1 97.75 5 ARG B N 1
ATOM 728 C CA . ARG B 1 5 ? -2.041 18.953 -3.326 1 97.75 5 ARG B CA 1
ATOM 729 C C . ARG B 1 5 ? -3.381 18.281 -3.59 1 97.75 5 ARG B C 1
ATOM 731 O O . ARG B 1 5 ? -3.816 17.422 -2.812 1 97.75 5 ARG B O 1
ATOM 738 N N . LYS B 1 6 ? -4.008 18.562 -4.613 1 97.12 6 LYS B N 1
ATOM 739 C CA . LYS B 1 6 ? -5.262 17.906 -4.973 1 97.12 6 LYS B CA 1
ATOM 740 C C . LYS B 1 6 ? -5.035 16.422 -5.262 1 97.12 6 LYS B C 1
ATOM 742 O O . LYS B 1 6 ? -5.816 15.57 -4.828 1 97.12 6 LYS B O 1
ATOM 747 N N . ARG B 1 7 ? -3.992 16.125 -5.988 1 96 7 ARG B N 1
ATOM 748 C CA . ARG B 1 7 ? -3.652 14.742 -6.305 1 96 7 ARG B CA 1
ATOM 749 C C . ARG B 1 7 ? -3.322 13.953 -5.039 1 96 7 ARG B C 1
ATOM 751 O O . ARG B 1 7 ? -3.703 12.789 -4.91 1 96 7 ARG B O 1
ATOM 758 N N . LEU B 1 8 ? -2.607 14.648 -4.18 1 97.44 8 LEU B N 1
ATOM 759 C CA . LEU B 1 8 ? -2.219 14.008 -2.928 1 97.44 8 LEU B CA 1
ATOM 760 C C . LEU B 1 8 ? -3.441 13.727 -2.061 1 97.44 8 LEU B C 1
ATOM 762 O O . LEU B 1 8 ? -3.539 12.664 -1.448 1 97.44 8 LEU B O 1
ATOM 766 N N . LEU B 1 9 ? -4.371 14.672 -2.018 1 97.5 9 LEU B N 1
ATOM 767 C CA . LEU B 1 9 ? -5.617 14.445 -1.293 1 97.5 9 LEU B CA 1
ATOM 768 C C 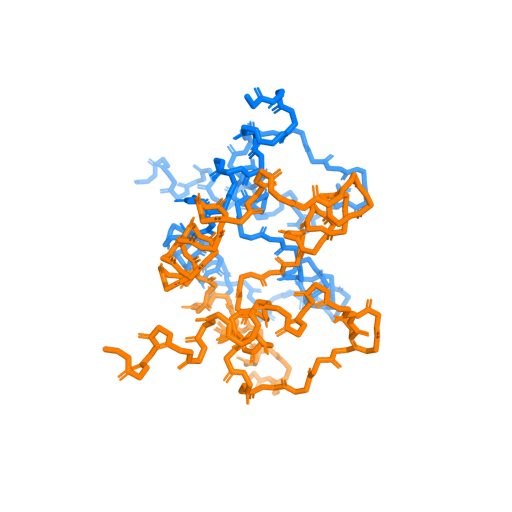. LEU B 1 9 ? -6.379 13.258 -1.871 1 97.5 9 LEU B C 1
ATOM 770 O O . LEU B 1 9 ? -6.891 12.422 -1.125 1 97.5 9 LEU B O 1
ATOM 774 N N . PHE B 1 10 ? -6.391 13.164 -3.129 1 96.19 10 PHE B N 1
ATOM 775 C CA . PHE B 1 10 ? -7.035 12.039 -3.797 1 96.19 10 PHE B CA 1
ATOM 776 C C . PHE B 1 10 ? -6.371 10.719 -3.404 1 96.19 10 PHE B C 1
ATOM 778 O O . PHE B 1 10 ? -7.055 9.75 -3.074 1 96.19 10 PHE B O 1
ATOM 785 N N . HIS B 1 11 ? -5.105 10.742 -3.449 1 95.31 11 HIS B N 1
ATOM 786 C CA . HIS B 1 11 ? -4.383 9.531 -3.066 1 95.31 11 HIS B CA 1
ATOM 787 C C . HIS B 1 11 ? -4.691 9.141 -1.625 1 95.31 11 HIS B C 1
ATOM 789 O O . HIS B 1 11 ? -4.996 7.977 -1.347 1 95.31 11 HIS B O 1
ATOM 795 N N . CYS B 1 12 ? -4.738 10.008 -0.705 1 96.12 12 CYS B N 1
ATOM 796 C CA . CYS B 1 12 ? -4.934 9.758 0.718 1 96.12 12 CYS B CA 1
ATOM 797 C C . CYS B 1 12 ? -6.328 9.211 0.988 1 96.12 12 CYS B C 1
ATOM 799 O O . CYS B 1 12 ? -6.547 8.516 1.982 1 96.12 12 CYS B O 1
ATOM 801 N N . THR B 1 13 ? -7.305 9.5 0.07 1 94.19 13 THR B N 1
ATOM 802 C CA . THR B 1 13 ? -8.68 9.086 0.297 1 94.19 13 THR B CA 1
ATOM 803 C C . THR B 1 13 ? -9 7.82 -0.494 1 94.19 13 THR B C 1
ATOM 805 O O . THR B 1 13 ? -10.109 7.285 -0.401 1 94.19 13 THR B O 1
ATOM 808 N N . HIS B 1 14 ? -8 7.238 -1.215 1 91.19 14 HIS B N 1
ATOM 809 C CA . HIS B 1 14 ? -8.219 6.078 -2.068 1 91.19 14 HIS B CA 1
ATOM 810 C C . HIS B 1 14 ? -7.07 5.074 -1.938 1 91.19 14 HIS B C 1
ATOM 812 O O . HIS B 1 14 ? -6.566 4.57 -2.943 1 91.19 14 HIS B O 1
ATOM 818 N N . MET B 1 15 ? -6.523 4.73 -0.769 1 86.88 15 MET B N 1
ATOM 819 C CA . MET B 1 15 ? -5.379 3.859 -0.514 1 86.88 15 MET B CA 1
ATOM 820 C C . MET B 1 15 ? -5.812 2.398 -0.436 1 86.88 15 MET B C 1
ATOM 822 O O . MET B 1 15 ? -5.023 1.496 -0.708 1 86.88 15 MET B O 1
ATOM 826 N N . GLY B 1 16 ? -6.859 2.09 0.156 1 75.25 16 GLY B N 1
ATOM 827 C CA . GLY B 1 16 ? -7.258 0.719 0.433 1 75.25 16 GLY B CA 1
ATOM 828 C C . GLY B 1 16 ? -7.906 0.035 -0.756 1 75.25 16 GLY B C 1
ATOM 829 O O . GLY B 1 16 ? -8.859 0.556 -1.334 1 75.25 16 GLY B O 1
ATOM 830 N N . MET B 1 17 ? -7.184 -1.052 -1.253 1 74.94 17 MET B N 1
ATOM 831 C CA . MET B 1 17 ? -7.848 -1.795 -2.32 1 74.94 17 MET B CA 1
ATOM 832 C C . MET B 1 17 ? -8.148 -3.223 -1.88 1 74.94 17 MET B C 1
ATOM 834 O O . MET B 1 17 ? -7.262 -4.078 -1.873 1 74.94 17 MET B O 1
ATOM 838 N N . LYS B 1 18 ? -9.461 -3.461 -1.493 1 80.94 18 LYS B N 1
ATOM 839 C CA . LYS B 1 18 ? -9.914 -4.793 -1.106 1 80.94 18 LYS B CA 1
ATOM 840 C C . LYS B 1 18 ? -9.695 -5.797 -2.238 1 80.94 18 LYS B C 1
ATOM 842 O O . LYS B 1 18 ? -9.398 -6.969 -1.988 1 80.94 18 LYS B O 1
ATOM 847 N N . GLU B 1 19 ? -9.648 -5.32 -3.426 1 89.62 19 GLU B N 1
ATOM 848 C CA . GLU B 1 19 ? -9.461 -6.18 -4.594 1 89.62 19 GLU B CA 1
ATOM 849 C C . GLU B 1 19 ? -8.086 -6.836 -4.59 1 89.62 19 GLU B C 1
ATOM 851 O O . GLU B 1 19 ? -7.926 -7.961 -5.062 1 89.62 19 GLU B O 1
ATOM 856 N N . ASN B 1 20 ? -7.105 -6.195 -4.016 1 93.38 20 ASN B N 1
ATOM 857 C CA . ASN B 1 20 ? -5.754 -6.742 -3.971 1 93.38 20 ASN B CA 1
ATOM 858 C C . ASN B 1 20 ? -5.684 -7.996 -3.105 1 93.38 20 ASN B C 1
ATOM 860 O O . ASN B 1 20 ? -4.961 -8.938 -3.432 1 93.38 20 ASN B O 1
ATOM 864 N N . ASP B 1 21 ? -6.426 -7.961 -1.985 1 93.75 21 ASP B N 1
ATOM 865 C CA . ASP B 1 21 ? -6.461 -9.148 -1.14 1 93.75 21 ASP B CA 1
ATOM 866 C C . ASP B 1 21 ? -6.93 -10.367 -1.928 1 93.75 21 ASP B C 1
ATOM 868 O O . ASP B 1 21 ? -6.395 -11.469 -1.756 1 93.75 21 ASP B O 1
ATOM 872 N N . VAL B 1 22 ? -7.902 -10.141 -2.768 1 94.31 22 VAL B N 1
ATOM 873 C CA . VAL B 1 22 ? -8.438 -11.242 -3.562 1 94.31 22 VAL B CA 1
ATOM 874 C C . VAL B 1 22 ? -7.414 -11.664 -4.617 1 94.31 22 VAL B C 1
ATOM 876 O O . VAL B 1 22 ? -7.059 -12.844 -4.711 1 94.31 22 VAL B O 1
ATOM 879 N N . ILE B 1 23 ? -6.84 -10.75 -5.414 1 95.44 23 ILE B N 1
ATOM 880 C CA . ILE B 1 23 ? -5.949 -11.039 -6.535 1 95.44 23 ILE B CA 1
ATOM 881 C C . ILE B 1 23 ? -4.656 -11.664 -6.016 1 95.44 23 ILE B C 1
ATOM 883 O O . ILE B 1 23 ? -4.285 -12.766 -6.418 1 95.44 23 ILE B O 1
ATOM 887 N N . PHE B 1 24 ? -4.004 -11.047 -5.129 1 97.19 24 PHE B N 1
ATOM 888 C CA . PHE B 1 24 ? -2.709 -11.523 -4.648 1 97.19 24 PHE B CA 1
ATOM 889 C C . PHE B 1 24 ? -2.877 -12.719 -3.729 1 97.19 24 PHE B C 1
ATOM 891 O O . PHE B 1 24 ? -2.029 -13.617 -3.705 1 97.19 24 PHE B O 1
ATOM 898 N N . GLY B 1 25 ? -3.934 -12.68 -2.943 1 97.06 25 GLY B N 1
ATOM 899 C CA . GLY B 1 25 ? -4.223 -13.836 -2.109 1 97.06 25 GLY B CA 1
ATOM 900 C C . GLY B 1 25 ? -4.445 -15.102 -2.908 1 97.06 25 GLY B C 1
ATOM 901 O O . GLY B 1 25 ? -3.828 -16.141 -2.633 1 97.06 25 GLY B O 1
ATOM 902 N N . ASP B 1 26 ? -5.336 -14.969 -3.912 1 97.19 26 ASP B N 1
ATOM 903 C CA . ASP B 1 26 ? -5.598 -16.125 -4.762 1 97.19 26 ASP B CA 1
ATOM 904 C C . ASP B 1 26 ? -4.336 -16.562 -5.496 1 97.19 26 ASP B C 1
ATOM 906 O O . ASP B 1 26 ? -4.07 -17.766 -5.621 1 97.19 26 ASP B O 1
ATOM 910 N N . PHE B 1 27 ? -3.588 -15.641 -5.98 1 98.5 27 PHE B N 1
ATOM 911 C CA . PHE B 1 27 ? -2.33 -15.969 -6.645 1 98.5 27 PHE B CA 1
ATOM 912 C C . PHE B 1 27 ? -1.401 -16.719 -5.703 1 98.5 27 PHE B C 1
ATOM 914 O O . PHE B 1 27 ? -0.839 -17.75 -6.074 1 98.5 27 PHE B O 1
ATOM 921 N N . ALA B 1 28 ? -1.219 -16.219 -4.539 1 98.19 28 ALA B N 1
ATOM 922 C CA . ALA B 1 28 ? -0.317 -16.844 -3.574 1 98.19 28 ALA B CA 1
ATOM 923 C C . ALA B 1 28 ? -0.788 -18.25 -3.211 1 98.19 28 ALA B C 1
ATOM 925 O O . ALA B 1 28 ? 0.013 -19.188 -3.162 1 98.19 28 ALA B O 1
ATOM 926 N N . GLN B 1 29 ? -2.037 -18.375 -3.033 1 97.5 29 GLN B N 1
ATOM 927 C CA . GLN B 1 29 ? -2.588 -19.672 -2.682 1 97.5 29 GLN B CA 1
ATOM 928 C C . GLN B 1 29 ? -2.344 -20.703 -3.793 1 97.5 29 GLN B C 1
ATOM 930 O O . GLN B 1 29 ? -2.029 -21.859 -3.52 1 97.5 29 GLN B O 1
ATOM 935 N N . ALA B 1 30 ? -2.35 -20.25 -4.973 1 97.19 30 ALA B N 1
ATOM 936 C CA . ALA B 1 30 ? -2.26 -21.156 -6.125 1 97.19 30 ALA B CA 1
ATOM 937 C C . ALA B 1 30 ? -0.805 -21.422 -6.492 1 97.19 30 ALA B C 1
ATOM 939 O O . ALA B 1 30 ? -0.472 -22.531 -6.949 1 97.19 30 ALA B O 1
ATOM 940 N N . HIS B 1 31 ? 0.07 -20.406 -6.25 1 97.19 31 HIS B N 1
ATOM 941 C CA . HIS B 1 31 ? 1.324 -20.484 -6.988 1 97.19 31 HIS B CA 1
ATOM 942 C C . HIS B 1 31 ? 2.523 -20.344 -6.055 1 97.19 31 HIS B C 1
ATOM 944 O O . HIS B 1 31 ? 3.656 -20.641 -6.445 1 97.19 31 HIS B O 1
ATOM 950 N N . LEU B 1 32 ? 2.324 -19.938 -4.84 1 97.44 32 LEU B N 1
ATOM 951 C CA . LEU B 1 32 ? 3.447 -19.609 -3.971 1 97.44 32 LEU B CA 1
ATOM 952 C C . LEU B 1 32 ? 4.383 -20.797 -3.805 1 97.44 32 LEU B C 1
ATOM 954 O O . LEU B 1 32 ? 5.605 -20.641 -3.787 1 97.44 32 LEU B O 1
ATOM 958 N N . MET B 1 33 ? 3.898 -21.984 -3.775 1 96.25 33 MET B N 1
ATOM 959 C CA . MET B 1 33 ? 4.695 -23.188 -3.557 1 96.25 33 MET B CA 1
ATOM 960 C C . MET B 1 33 ? 5.516 -23.531 -4.797 1 96.25 33 MET B C 1
ATOM 962 O O . MET B 1 33 ? 6.547 -24.188 -4.695 1 96.25 33 MET B O 1
ATOM 966 N N . ASP B 1 34 ? 5.141 -23.062 -5.891 1 95.94 34 ASP B N 1
ATOM 967 C CA . ASP B 1 34 ? 5.805 -23.391 -7.148 1 95.94 34 ASP B CA 1
ATOM 968 C C . ASP B 1 34 ? 6.828 -22.312 -7.52 1 95.94 34 ASP B C 1
ATOM 970 O O . ASP B 1 34 ? 7.586 -22.484 -8.477 1 95.94 34 ASP B O 1
ATOM 974 N N . LEU B 1 35 ? 6.852 -21.25 -6.812 1 96.88 35 LEU B N 1
ATOM 975 C CA . LEU B 1 35 ? 7.801 -20.188 -7.109 1 96.88 35 LEU B CA 1
ATOM 976 C C . LEU B 1 35 ? 9.203 -20.562 -6.652 1 96.88 35 LEU B C 1
ATOM 978 O O . LEU B 1 35 ? 9.375 -21.188 -5.605 1 96.88 35 LEU B O 1
ATOM 982 N N . SER B 1 36 ? 10.172 -20.156 -7.445 1 96.81 36 SER B N 1
ATOM 983 C CA . SER B 1 36 ? 11.555 -20.297 -7.008 1 96.81 36 SER B CA 1
ATOM 984 C C . SER B 1 36 ? 11.859 -19.359 -5.836 1 96.81 36 SER B C 1
ATOM 986 O O . SER B 1 36 ? 11.086 -18.438 -5.555 1 96.81 36 SER B O 1
ATOM 988 N N . ASP B 1 37 ? 12.984 -19.578 -5.164 1 96.62 37 ASP B N 1
ATOM 989 C CA . ASP B 1 37 ? 13.391 -18.703 -4.066 1 96.62 37 ASP B CA 1
ATOM 990 C C . ASP B 1 37 ? 13.57 -17.266 -4.547 1 96.62 37 ASP B C 1
ATOM 992 O O . ASP B 1 37 ? 13.242 -16.312 -3.832 1 96.62 37 ASP B O 1
ATOM 996 N N . GLN B 1 38 ? 14.07 -17.172 -5.762 1 96.88 38 GLN B N 1
ATOM 997 C CA . GLN B 1 38 ? 14.281 -15.852 -6.344 1 96.88 38 GLN B CA 1
ATOM 998 C C . GLN B 1 38 ? 12.953 -15.133 -6.566 1 96.88 38 GLN B C 1
ATOM 1000 O O . GLN B 1 38 ? 12.844 -13.938 -6.305 1 96.88 38 GLN B O 1
ATOM 1005 N N . GLN B 1 39 ? 11.953 -15.875 -6.973 1 97.12 39 GLN B N 1
ATOM 1006 C CA . GLN B 1 39 ? 10.641 -15.289 -7.223 1 97.12 39 GLN B CA 1
ATOM 1007 C C . GLN B 1 39 ? 9.93 -14.953 -5.914 1 97.12 39 GLN B C 1
ATOM 1009 O O . GLN B 1 39 ? 9.195 -13.961 -5.84 1 97.12 39 GLN B O 1
ATOM 1014 N N . VAL B 1 40 ? 10.172 -15.75 -4.934 1 98 40 VAL B N 1
ATOM 1015 C CA . VAL B 1 40 ? 9.617 -15.469 -3.613 1 98 40 VAL B CA 1
ATOM 1016 C C . VAL B 1 40 ? 10.211 -14.172 -3.07 1 98 40 VAL B C 1
ATOM 1018 O O . VAL B 1 40 ? 9.484 -13.312 -2.561 1 98 40 VAL B O 1
ATOM 1021 N N . GLU B 1 41 ? 11.492 -13.992 -3.217 1 97.62 41 GLU B N 1
ATOM 1022 C CA . GLU B 1 41 ? 12.141 -12.758 -2.787 1 97.62 41 GLU B CA 1
ATOM 1023 C C . GLU B 1 41 ? 11.633 -11.562 -3.588 1 97.62 41 GLU B C 1
ATOM 1025 O O . GLU B 1 41 ? 11.414 -10.484 -3.031 1 97.62 41 GLU B O 1
ATOM 1030 N N . ALA B 1 42 ? 11.414 -11.734 -4.895 1 97.81 42 ALA B N 1
ATOM 1031 C CA . ALA B 1 42 ? 10.906 -10.672 -5.754 1 97.81 42 ALA B CA 1
ATOM 1032 C C . ALA B 1 42 ? 9.5 -10.25 -5.34 1 97.81 42 ALA B C 1
ATOM 1034 O O . ALA B 1 42 ? 9.172 -9.062 -5.348 1 97.81 42 ALA B O 1
ATOM 1035 N N . LEU B 1 43 ? 8.68 -11.227 -4.969 1 98.38 43 LEU B N 1
ATOM 1036 C CA . LEU B 1 43 ? 7.32 -10.938 -4.531 1 98.38 43 LEU B CA 1
ATOM 1037 C C . LEU B 1 43 ? 7.328 -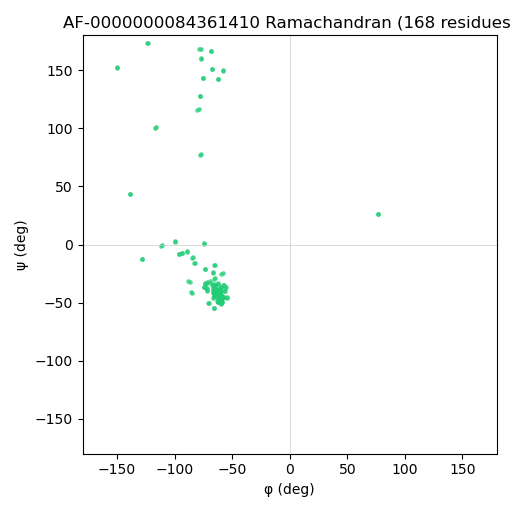10.156 -3.219 1 98.38 43 LEU B C 1
ATOM 1039 O O . LEU B 1 43 ? 6.559 -9.211 -3.047 1 98.38 43 LEU B O 1
ATOM 1043 N N . GLU B 1 44 ? 8.203 -10.555 -2.322 1 97.62 44 GLU B N 1
ATOM 1044 C CA . GLU B 1 44 ? 8.336 -9.852 -1.05 1 97.62 44 GLU B CA 1
ATOM 1045 C C . GLU B 1 44 ? 8.664 -8.375 -1.265 1 97.62 44 GLU B C 1
ATOM 1047 O O . GLU B 1 44 ? 8.078 -7.504 -0.628 1 97.62 44 GLU B O 1
ATOM 1052 N N . VAL B 1 45 ? 9.578 -8.062 -2.143 1 97.81 45 VAL B N 1
ATOM 1053 C CA . VAL B 1 45 ? 10.008 -6.695 -2.4 1 97.81 45 VAL B CA 1
ATOM 1054 C C . VAL B 1 45 ? 8.914 -5.945 -3.152 1 97.81 45 VAL B C 1
ATOM 1056 O O . VAL B 1 45 ? 8.656 -4.77 -2.881 1 97.81 45 VAL B O 1
ATOM 1059 N N . LEU B 1 46 ? 8.234 -6.586 -4.039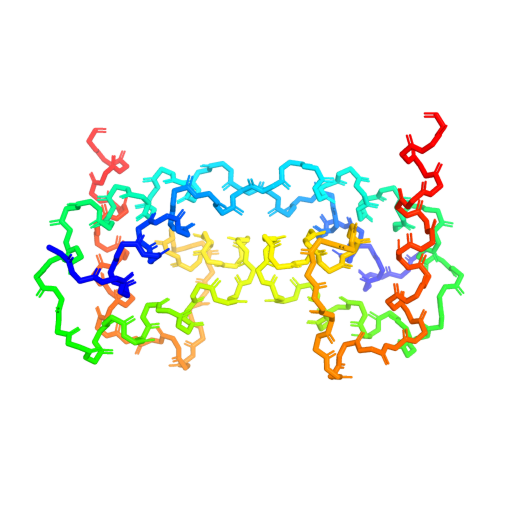 1 98.25 46 LEU B N 1
ATOM 1060 C CA . LEU B 1 46 ? 7.141 -5.992 -4.809 1 98.25 46 LEU B CA 1
ATOM 1061 C C . LEU B 1 46 ? 6.023 -5.512 -3.889 1 98.25 46 LEU B C 1
ATOM 1063 O O . LEU B 1 46 ? 5.473 -4.43 -4.09 1 98.25 46 LEU B O 1
ATOM 1067 N N . LEU B 1 47 ? 5.738 -6.305 -2.846 1 97.06 47 LEU B N 1
ATOM 1068 C CA . LEU B 1 47 ? 4.598 -6.051 -1.973 1 97.06 47 LEU B CA 1
ATOM 1069 C C . LEU B 1 47 ? 4.875 -4.879 -1.038 1 97.06 47 LEU B C 1
ATOM 1071 O O . LEU B 1 47 ? 3.99 -4.445 -0.296 1 97.06 47 LEU B O 1
ATOM 1075 N N . LYS B 1 48 ? 6.066 -4.25 -1.161 1 96.56 48 LYS B N 1
ATOM 1076 C CA . LYS B 1 48 ? 6.391 -3.061 -0.378 1 96.56 48 LYS B CA 1
ATOM 1077 C C . LYS B 1 48 ? 5.852 -1.8 -1.048 1 96.56 48 LYS B C 1
ATOM 1079 O O . LYS B 1 48 ? 5.812 -0.732 -0.432 1 96.56 48 LYS B O 1
ATOM 1084 N N . ASN B 1 49 ? 5.406 -1.931 -2.289 1 96.94 49 ASN B N 1
ATOM 1085 C CA . ASN B 1 49 ? 4.773 -0.812 -2.977 1 96.94 49 ASN B CA 1
ATOM 1086 C C . ASN B 1 49 ? 3.34 -0.597 -2.496 1 96.94 49 ASN B C 1
ATOM 1088 O O . ASN B 1 49 ? 2.738 -1.495 -1.906 1 96.94 49 ASN B O 1
ATOM 1092 N N . ASN B 1 50 ? 2.824 0.597 -2.73 1 95.69 50 ASN B N 1
ATOM 1093 C CA . ASN B 1 50 ? 1.467 0.877 -2.279 1 95.69 50 ASN B CA 1
ATOM 1094 C C . ASN B 1 50 ? 0.438 0.051 -3.045 1 95.69 50 ASN B C 1
ATOM 1096 O O . ASN B 1 50 ? 0.632 -0.25 -4.223 1 95.69 50 ASN B O 1
ATOM 1100 N N . ASP B 1 51 ? -0.604 -0.209 -2.404 1 95.06 51 ASP B N 1
ATOM 1101 C CA . ASP B 1 51 ? -1.635 -1.116 -2.898 1 95.06 51 ASP B CA 1
ATOM 1102 C C . ASP B 1 51 ? -2.277 -0.575 -4.172 1 95.06 51 ASP B C 1
ATOM 1104 O O . ASP B 1 51 ? -2.594 -1.339 -5.09 1 95.06 51 ASP B O 1
ATOM 1108 N N . LEU B 1 52 ? -2.488 0.681 -4.25 1 93.56 52 LEU B N 1
ATOM 1109 C CA . LEU B 1 52 ? -3.111 1.298 -5.414 1 93.56 52 LEU B CA 1
ATOM 1110 C C . LEU B 1 52 ? -2.254 1.093 -6.66 1 93.56 52 LEU B C 1
ATOM 1112 O O . LEU B 1 52 ? -2.762 0.679 -7.707 1 93.56 52 LEU B O 1
ATOM 1116 N N . ASP B 1 53 ? -0.983 1.377 -6.59 1 95.5 53 ASP B N 1
ATOM 1117 C CA . ASP B 1 53 ? -0.083 1.158 -7.719 1 95.5 53 ASP B CA 1
ATOM 1118 C C . ASP B 1 53 ? -0.045 -0.316 -8.109 1 95.5 53 ASP B C 1
ATOM 1120 O O . ASP B 1 53 ? -0.12 -0.649 -9.297 1 95.5 53 ASP B O 1
ATOM 1124 N N . LEU B 1 54 ? 0.082 -1.161 -7.164 1 96.88 54 LEU B N 1
ATOM 1125 C CA . LEU B 1 54 ? 0.096 -2.594 -7.445 1 96.88 54 LEU B CA 1
ATOM 1126 C C . LEU B 1 54 ? -1.145 -3.006 -8.234 1 96.88 54 LEU B C 1
ATOM 1128 O O . LEU B 1 54 ? -1.045 -3.736 -9.219 1 96.88 54 LEU B O 1
ATOM 1132 N N . PHE B 1 55 ? -2.273 -2.533 -7.805 1 96.19 55 PHE B N 1
ATOM 1133 C CA . PHE B 1 55 ? -3.523 -2.859 -8.477 1 96.19 55 PHE B CA 1
ATOM 1134 C C . PHE B 1 55 ? -3.498 -2.387 -9.93 1 96.19 55 PHE B C 1
ATOM 1136 O O . PHE B 1 55 ? -3.799 -3.156 -10.844 1 96.19 55 PHE B O 1
ATOM 1143 N N . LYS B 1 56 ? -3.111 -1.15 -10.125 1 96.12 56 LYS B N 1
ATOM 1144 C CA . LYS B 1 56 ? -3.08 -0.58 -11.469 1 96.12 56 LYS B CA 1
ATOM 1145 C C . LYS B 1 56 ? -2.123 -1.354 -12.367 1 96.12 56 LYS B C 1
ATOM 1147 O O . LYS B 1 56 ? -2.432 -1.607 -13.539 1 96.12 56 LYS B O 1
ATOM 1152 N N . TRP B 1 57 ? -0.959 -1.731 -11.805 1 97.81 57 TRP B N 1
ATOM 1153 C CA . TRP B 1 57 ? 0.032 -2.455 -12.594 1 97.81 57 TRP B CA 1
ATOM 1154 C C . TRP B 1 57 ? -0.481 -3.838 -12.977 1 97.81 57 TRP B C 1
ATOM 1156 O O . TRP B 1 57 ? -0.425 -4.223 -14.148 1 97.81 57 TRP B O 1
ATOM 1166 N N . VAL B 1 58 ? -1.038 -4.531 -12.047 1 97.44 58 VAL B N 1
ATOM 1167 C CA . VAL B 1 58 ? -1.466 -5.91 -12.258 1 97.44 58 VAL B CA 1
ATOM 1168 C C . VAL B 1 58 ? -2.693 -5.938 -13.164 1 97.44 58 VAL B C 1
ATOM 1170 O O . VAL B 1 58 ? -2.838 -6.836 -14 1 97.44 58 VAL B O 1
ATOM 1173 N N . MET B 1 59 ? -3.506 -4.945 -13.078 1 95.88 59 MET B N 1
ATOM 1174 C CA . MET B 1 59 ? -4.73 -4.898 -13.867 1 95.88 59 MET B CA 1
ATOM 1175 C C . MET B 1 59 ? -4.484 -4.23 -15.219 1 95.88 59 MET B C 1
ATOM 1177 O O . MET B 1 59 ? -5.395 -4.121 -16.031 1 95.88 59 MET B O 1
ATOM 1181 N N . GLY B 1 60 ? -3.359 -3.709 -15.453 1 95.62 60 GLY B N 1
ATOM 1182 C CA . GLY B 1 60 ? -3.031 -3.061 -16.703 1 95.62 60 GLY B CA 1
ATOM 1183 C C . GLY B 1 60 ? -3.633 -1.675 -16.844 1 95.62 60 GLY B C 1
ATOM 1184 O O . GLY B 1 60 ? -3.885 -1.203 -17.953 1 95.62 60 GLY B O 1
ATOM 1185 N N . LYS B 1 61 ? -3.875 -1.064 -15.766 1 95.56 61 LYS B N 1
ATOM 1186 C CA . LYS B 1 61 ? -4.496 0.257 -15.773 1 95.56 61 LYS B CA 1
ATOM 1187 C C . LYS B 1 61 ? -3.441 1.359 -15.734 1 95.56 61 LYS B C 1
ATOM 1189 O O . LYS B 1 61 ? -3.766 2.541 -15.875 1 95.56 61 LYS B O 1
ATOM 1194 N N . ALA B 1 62 ? -2.168 1.072 -15.562 1 97.06 62 ALA B N 1
ATOM 1195 C CA . ALA B 1 62 ? -1.001 1.946 -15.648 1 97.06 62 ALA B CA 1
ATOM 1196 C C . ALA B 1 62 ? 0.233 1.171 -16.094 1 97.06 62 ALA B C 1
ATOM 1198 O O . ALA B 1 62 ? 0.337 -0.035 -15.867 1 97.06 62 ALA B O 1
ATOM 1199 N N . PRO B 1 63 ? 1.192 1.923 -16.766 1 98 63 PRO B N 1
ATOM 1200 C CA . PRO B 1 63 ? 2.42 1.215 -17.141 1 98 63 PRO B CA 1
ATOM 1201 C C . PRO B 1 63 ? 3.197 0.704 -15.93 1 98 63 PRO B C 1
ATOM 1203 O O . PRO B 1 63 ? 3.246 1.376 -14.891 1 98 63 PRO B O 1
ATOM 1206 N N . VAL B 1 64 ? 3.754 -0.458 -16.094 1 98.31 64 VAL B N 1
ATOM 1207 C CA . VAL B 1 64 ?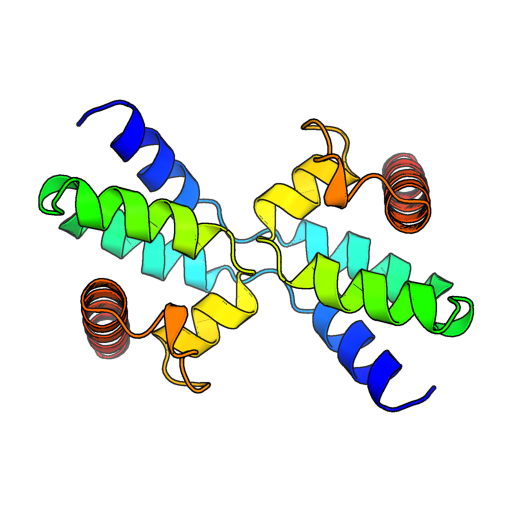 4.621 -1.015 -15.055 1 98.31 64 VAL B CA 1
ATOM 1208 C C . VAL B 1 64 ? 5.996 -0.354 -15.117 1 98.31 64 VAL B C 1
ATOM 1210 O O . VAL B 1 64 ? 6.625 -0.324 -16.172 1 98.31 64 VAL B O 1
ATOM 1213 N N . PRO B 1 65 ? 6.473 0.147 -14.016 1 98.25 65 PRO B N 1
ATOM 1214 C CA . PRO B 1 65 ? 7.848 0.651 -14.031 1 98.25 65 PRO B CA 1
ATOM 1215 C C . PRO B 1 65 ? 8.859 -0.417 -14.438 1 98.25 65 PRO B C 1
ATOM 1217 O O . PRO B 1 65 ? 8.68 -1.595 -14.117 1 98.25 65 PRO B O 1
ATOM 1220 N N . PRO B 1 66 ? 9.914 -0.019 -15.047 1 98.12 66 PRO B N 1
ATOM 1221 C CA . PRO B 1 66 ? 10.898 -0.976 -15.555 1 98.12 66 PRO B CA 1
ATOM 1222 C C . PRO B 1 66 ? 11.422 -1.916 -14.469 1 98.12 66 PRO B C 1
ATOM 1224 O O . PRO B 1 66 ? 11.656 -3.098 -14.734 1 98.12 66 PRO B O 1
ATOM 1227 N N . GLU B 1 67 ? 11.578 -1.394 -13.281 1 97.19 67 GLU B N 1
ATOM 1228 C CA . GLU B 1 67 ? 12.133 -2.191 -12.195 1 97.19 67 GLU B CA 1
ATOM 1229 C C . GLU B 1 67 ? 11.195 -3.336 -11.812 1 97.19 67 GLU B C 1
ATOM 1231 O O . GLU B 1 67 ? 11.625 -4.316 -11.203 1 97.19 67 GLU B O 1
ATOM 1236 N N . TRP B 1 68 ? 9.945 -3.273 -12.195 1 98 68 TRP B N 1
ATOM 1237 C CA . TRP B 1 68 ? 8.961 -4.289 -11.828 1 98 68 TRP B CA 1
ATOM 1238 C C . TRP B 1 68 ? 8.531 -5.09 -13.047 1 98 68 TRP B C 1
ATOM 1240 O O . TRP B 1 68 ? 7.672 -5.969 -12.945 1 98 68 TRP B O 1
ATOM 1250 N N . ASP B 1 69 ? 9.086 -4.727 -14.211 1 97.19 69 ASP B N 1
ATOM 1251 C CA . ASP B 1 69 ? 8.789 -5.461 -15.438 1 97.19 69 ASP B CA 1
ATOM 1252 C C . ASP B 1 69 ? 9.555 -6.781 -15.484 1 97.19 69 ASP B C 1
ATOM 1254 O O . ASP B 1 69 ? 10.578 -6.883 -16.172 1 97.19 69 ASP B O 1
ATOM 1258 N N . THR B 1 70 ? 9.07 -7.746 -14.758 1 97.38 70 THR B N 1
ATOM 1259 C CA . THR B 1 70 ? 9.719 -9.039 -14.555 1 97.38 70 THR B CA 1
ATOM 1260 C C . THR B 1 70 ? 8.789 -10.18 -14.961 1 97.38 70 THR B C 1
ATOM 1262 O O . THR B 1 70 ? 7.613 -9.953 -15.258 1 97.38 70 THR B O 1
ATOM 1265 N N . ASP B 1 71 ? 9.328 -11.398 -14.953 1 96.31 71 ASP B N 1
ATOM 1266 C CA . ASP B 1 71 ? 8.523 -12.586 -15.211 1 96.31 71 ASP B CA 1
ATOM 1267 C C . ASP B 1 71 ? 7.426 -12.742 -14.156 1 96.31 71 ASP B C 1
ATOM 1269 O O . ASP B 1 71 ? 6.312 -13.172 -14.477 1 96.31 71 ASP B O 1
ATOM 1273 N N . LEU B 1 72 ? 7.766 -12.438 -12.945 1 97.75 72 LEU B N 1
ATOM 1274 C CA . LEU B 1 72 ? 6.777 -12.523 -11.875 1 97.75 72 LEU B CA 1
ATOM 1275 C C . LEU B 1 72 ? 5.594 -11.602 -12.148 1 97.75 72 LEU B C 1
ATOM 1277 O O . LEU B 1 72 ? 4.441 -12 -11.984 1 97.75 72 LEU B O 1
ATOM 1281 N N . MET B 1 73 ? 5.875 -10.375 -12.578 1 98.44 73 MET B N 1
ATOM 1282 C CA . MET B 1 73 ? 4.805 -9.438 -12.906 1 98.44 73 MET B CA 1
ATOM 1283 C C . MET B 1 73 ? 3.922 -9.992 -14.023 1 98.44 73 MET B C 1
ATOM 1285 O O . MET B 1 73 ? 2.695 -9.906 -13.945 1 98.44 73 MET B O 1
ATOM 1289 N N . LYS B 1 74 ? 4.539 -10.531 -15.016 1 97.62 74 LYS B N 1
ATOM 1290 C CA . LYS B 1 74 ? 3.777 -11.109 -16.125 1 97.62 74 LYS B CA 1
ATOM 1291 C C . LYS B 1 74 ? 2.871 -12.234 -15.633 1 97.62 74 LYS B C 1
ATOM 1293 O O . LYS B 1 74 ? 1.729 -12.359 -16.078 1 97.62 74 LYS B O 1
ATOM 1298 N N . ARG B 1 75 ? 3.363 -13.016 -14.734 1 97 75 ARG B N 1
ATOM 1299 C CA . ARG B 1 75 ? 2.574 -14.109 -14.164 1 97 75 ARG B CA 1
ATOM 1300 C C . ARG B 1 75 ? 1.385 -13.57 -13.375 1 97 75 ARG B C 1
ATOM 1302 O O . ARG B 1 75 ? 0.273 -14.086 -13.492 1 97 75 ARG B O 1
ATOM 1309 N N . LEU B 1 76 ? 1.631 -12.555 -12.578 1 97.88 76 LEU B N 1
ATOM 1310 C CA . LEU B 1 76 ? 0.573 -11.922 -11.797 1 97.88 76 LEU B CA 1
ATOM 1311 C C . LEU B 1 76 ? -0.499 -11.336 -12.711 1 97.88 76 LEU B C 1
ATOM 1313 O O . LEU B 1 76 ? -1.693 -11.523 -12.477 1 97.88 76 LEU B O 1
ATOM 1317 N N . GLN B 1 77 ? -0.08 -10.625 -13.742 1 97.81 77 GLN B N 1
ATOM 1318 C CA . GLN B 1 77 ? -1.011 -10.023 -14.688 1 97.81 77 GLN B CA 1
ATOM 1319 C C . GLN B 1 77 ? -1.848 -11.086 -15.391 1 97.81 77 GLN B C 1
ATOM 1321 O O . GLN B 1 77 ? -3.062 -10.938 -15.539 1 97.81 77 GLN B O 1
ATOM 1326 N N . THR B 1 78 ? -1.2 -12.133 -15.875 1 97.31 78 THR B N 1
ATOM 1327 C CA . THR B 1 78 ? -1.909 -13.234 -16.516 1 97.31 78 THR B CA 1
ATOM 1328 C C . THR B 1 78 ? -2.938 -13.844 -15.57 1 97.31 78 THR B C 1
ATOM 1330 O O . THR B 1 78 ? -4.09 -14.062 -15.953 1 97.31 78 THR B O 1
ATOM 1333 N N . PHE B 1 79 ? -2.545 -14.086 -14.375 1 97.25 79 PHE B N 1
ATOM 1334 C CA . PHE B 1 79 ? -3.436 -14.656 -13.375 1 97.25 79 PHE B CA 1
ATOM 1335 C C . PHE B 1 79 ? -4.641 -13.75 -13.141 1 97.25 79 PHE B C 1
ATOM 1337 O O . PHE B 1 79 ? -5.777 -14.219 -13.109 1 97.25 79 PHE B O 1
ATOM 1344 N N . ALA B 1 80 ? -4.402 -12.445 -12.938 1 95.88 80 ALA B N 1
ATOM 1345 C CA . ALA B 1 80 ? -5.449 -11.477 -12.633 1 95.88 80 ALA B CA 1
ATOM 1346 C C . ALA B 1 80 ? -6.438 -11.344 -13.789 1 95.88 80 ALA B C 1
ATOM 1348 O O . ALA B 1 80 ? -7.645 -11.234 -13.57 1 95.88 80 ALA B O 1
ATOM 1349 N N . LEU B 1 81 ? -5.941 -11.273 -15 1 92.31 81 LEU B N 1
ATOM 1350 C CA . LEU B 1 81 ? -6.777 -11.102 -16.188 1 92.31 81 LEU B CA 1
ATOM 1351 C C . LEU B 1 81 ? -7.621 -12.344 -16.438 1 92.31 81 LEU B C 1
ATOM 1353 O O . LEU B 1 81 ? -8.766 -12.242 -16.891 1 92.31 81 LEU B O 1
ATOM 1357 N N . GLU B 1 82 ? -7.113 -13.5 -16.109 1 91.75 82 GLU B N 1
ATOM 1358 C CA . GLU B 1 82 ? -7.867 -14.742 -16.25 1 91.75 82 GLU B CA 1
ATOM 1359 C C . GLU B 1 82 ? -8.984 -14.836 -15.211 1 91.75 82 GLU B C 1
ATOM 1361 O O . GLU B 1 82 ? -10.07 -15.344 -15.5 1 91.75 82 GLU B O 1
ATOM 1366 N N . ALA B 1 83 ? -8.688 -14.414 -14.047 1 83.94 83 ALA B N 1
ATOM 1367 C CA . ALA B 1 83 ? -9.688 -14.43 -12.984 1 83.94 83 ALA B CA 1
ATOM 1368 C C . ALA B 1 83 ? -10.812 -13.445 -13.281 1 83.94 83 ALA B C 1
ATOM 1370 O O . ALA B 1 83 ? -11.961 -13.68 -12.891 1 83.94 83 ALA B O 1
ATOM 1371 N N . LYS B 1 84 ? -10.555 -12.336 -13.867 1 81.06 84 LYS B N 1
ATOM 1372 C CA . LYS B 1 84 ? -11.555 -11.336 -14.234 1 81.06 84 LYS B CA 1
ATOM 1373 C C . LYS B 1 84 ? -12.5 -11.883 -15.305 1 81.06 84 LYS B C 1
ATOM 1375 O O . LYS B 1 84 ? -13.695 -11.555 -15.305 1 81.06 84 LYS B O 1
ATOM 1380 N N . ASP B 1 85 ? -11.969 -12.656 -16.125 1 78.44 85 ASP B N 1
ATOM 1381 C CA . ASP B 1 85 ? -12.742 -13.211 -17.234 1 78.44 85 ASP B CA 1
ATOM 1382 C C . ASP B 1 85 ? -13.539 -14.43 -16.797 1 78.44 85 ASP B C 1
ATOM 1384 O O . ASP B 1 85 ? -14.445 -14.875 -17.516 1 78.44 85 ASP B O 1
ATOM 1388 N N . ALA B 1 86 ? -13.188 -15 -15.656 1 73.19 86 ALA B N 1
ATOM 1389 C CA . ALA B 1 86 ? -13.914 -16.172 -15.172 1 73.19 86 ALA B CA 1
ATOM 1390 C C . ALA B 1 86 ? -15.195 -15.766 -14.453 1 73.19 86 ALA B C 1
ATOM 1392 O O . ALA B 1 86 ? -15.281 -14.672 -13.891 1 73.19 86 ALA B O 1
#